Protein AF-D1BKM9-F1 (afdb_monomer_lite)

pLDDT: mean 72.38, std 13.04, range [44.44, 89.94]

Radius of gyration: 20.38 Å; chains: 1; bounding box: 59×22×78 Å

Foldseek 3Di:
DDDDPDDPDDPDPPPLVQLPPAPCVPDDAQFWKWWKFADPPPDPDRIDIDTFGFHDDDSQWTWGQDPVGIDIGGSSGTPHMDGDPDDPPPDPPPDD

Organism: Sanguibacter keddieii (strain ATCC 51767 / DSM 10542 / NCFB 3025 / ST-74) (NCBI:txid446469)

Sequence (96 aa):
MTFPTDHPSEPDDVTTAPPERGVWEGWEPGVRVMVRTRLPAGSTHLYTDVLGTVTARTADALTLETRSGTVEVPVGTIATGKVVPPAPARRRPRDG

Secondary structure (DSSP, 8-state):
----------S-----------GGGGPPTT-EEEEEEEPPTTSS-SEEEEEEEEEEE-SSEEEEEETTEEEEEEGGGEEEEEE-PPPPP-------

Structure (mmCIF, N/CA/C/O backbone):
data_AF-D1BKM9-F1
#
_entry.id   AF-D1BKM9-F1
#
loop_
_atom_site.group_PDB
_atom_site.id
_atom_site.type_symbol
_atom_site.label_atom_id
_atom_site.label_alt_id
_atom_site.label_comp_id
_atom_site.label_asym_id
_atom_site.label_entity_id
_atom_site.label_seq_id
_atom_site.pdbx_PDB_ins_code
_atom_site.Cartn_x
_atom_site.Cartn_y
_atom_site.Cartn_z
_atom_site.occupancy
_atom_site.B_iso_or_equiv
_atom_site.auth_seq_id
_atom_site.auth_comp_id
_atom_site.auth_asym_id
_atom_site.auth_atom_id
_atom_site.pdbx_PDB_model_num
ATOM 1 N N . MET A 1 1 ? 42.581 10.182 -38.322 1.00 44.44 1 MET A N 1
ATOM 2 C CA . MET A 1 1 ? 41.117 9.984 -38.301 1.00 44.44 1 MET A CA 1
ATOM 3 C C . MET A 1 1 ? 40.802 9.244 -37.013 1.00 44.44 1 MET A C 1
ATOM 5 O O . MET A 1 1 ? 41.015 8.043 -36.956 1.00 44.44 1 MET A O 1
ATOM 9 N N . THR A 1 2 ? 40.444 9.973 -35.955 1.00 56.78 2 THR A N 1
ATOM 10 C CA . THR A 1 2 ? 40.123 9.404 -34.637 1.00 56.78 2 THR A CA 1
ATOM 11 C C . THR A 1 2 ? 38.610 9.429 -34.508 1.00 56.78 2 THR A C 1
ATOM 13 O O . THR A 1 2 ? 38.018 10.504 -34.550 1.00 56.78 2 THR A O 1
ATOM 16 N N . PHE A 1 3 ? 37.990 8.255 -34.443 1.00 54.44 3 PHE A N 1
ATOM 17 C CA . PHE A 1 3 ? 36.559 8.136 -34.187 1.00 54.44 3 PHE A CA 1
ATOM 18 C C . PHE A 1 3 ? 36.278 8.581 -32.743 1.00 54.44 3 PHE A C 1
ATOM 20 O O . PHE A 1 3 ? 37.075 8.252 -31.860 1.00 54.44 3 PHE A O 1
ATOM 27 N N . PRO A 1 4 ? 35.202 9.341 -32.479 1.00 63.53 4 PRO A N 1
ATOM 28 C CA . PRO A 1 4 ? 34.786 9.609 -31.114 1.00 63.53 4 PRO A CA 1
ATOM 29 C C . PRO A 1 4 ? 34.398 8.278 -30.466 1.00 63.53 4 PRO A C 1
ATOM 31 O O . PRO A 1 4 ? 33.614 7.516 -31.032 1.00 63.53 4 PRO A O 1
ATOM 34 N N . THR A 1 5 ? 34.963 7.994 -29.294 1.00 64.06 5 THR A N 1
ATOM 35 C CA . THR A 1 5 ? 34.413 7.000 -28.374 1.00 64.06 5 THR A CA 1
ATOM 36 C C . THR A 1 5 ? 33.048 7.525 -27.944 1.00 64.06 5 THR A C 1
ATOM 38 O O . THR A 1 5 ? 32.936 8.294 -26.991 1.00 64.06 5 THR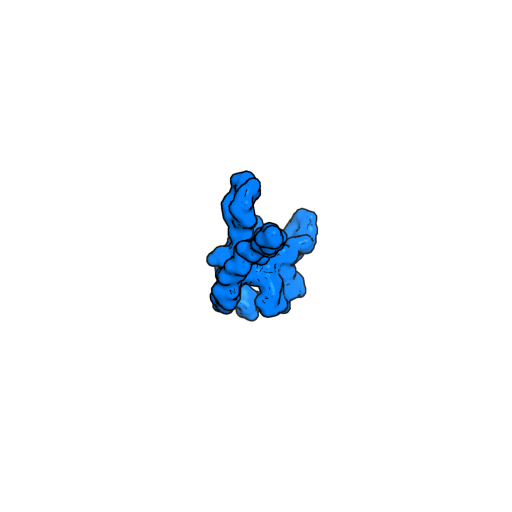 A O 1
ATOM 41 N N . ASP A 1 6 ? 32.028 7.176 -28.726 1.00 58.16 6 ASP A N 1
ATOM 42 C CA . ASP A 1 6 ? 30.650 7.100 -28.262 1.00 58.16 6 ASP A CA 1
ATOM 43 C C . ASP A 1 6 ? 30.667 6.345 -26.932 1.00 58.16 6 ASP A C 1
ATOM 45 O O . ASP A 1 6 ? 31.427 5.391 -26.788 1.00 58.16 6 ASP A O 1
ATOM 49 N N . HIS A 1 7 ? 29.953 6.856 -25.940 1.00 60.91 7 HIS A N 1
ATOM 50 C CA . HIS A 1 7 ? 29.933 6.364 -24.572 1.00 60.91 7 HIS A CA 1
ATOM 51 C C . HIS A 1 7 ? 28.723 5.424 -24.479 1.00 60.91 7 HIS A C 1
ATOM 53 O O . HIS A 1 7 ? 27.637 5.910 -24.163 1.00 60.91 7 HIS A O 1
ATOM 59 N N . PRO A 1 8 ? 28.822 4.110 -24.775 1.00 60.12 8 PRO A N 1
ATOM 60 C CA . PRO A 1 8 ? 27.660 3.255 -24.707 1.00 60.12 8 PRO A CA 1
ATOM 61 C C . PRO A 1 8 ? 27.647 2.672 -23.304 1.00 60.12 8 PRO A C 1
ATOM 63 O O . PRO A 1 8 ? 28.391 1.742 -23.004 1.00 60.12 8 PRO A O 1
ATOM 66 N N . SER A 1 9 ? 26.860 3.260 -22.419 1.00 47.50 9 SER A N 1
ATOM 67 C CA . SER A 1 9 ? 26.227 2.548 -21.309 1.00 47.50 9 SER A CA 1
ATOM 68 C C . SER A 1 9 ? 25.225 3.515 -20.718 1.00 47.50 9 SER A C 1
ATOM 70 O O . SER A 1 9 ? 25.524 4.284 -19.804 1.00 47.50 9 SER A O 1
ATOM 72 N N . GLU A 1 10 ? 24.049 3.511 -21.341 1.00 56.25 10 GLU A N 1
ATOM 73 C CA . GLU A 1 10 ? 22.800 3.834 -20.668 1.00 56.25 10 GLU A CA 1
ATOM 74 C C . GLU A 1 10 ? 22.860 3.306 -19.226 1.00 56.25 10 GLU A C 1
ATOM 76 O O . GLU A 1 10 ? 23.337 2.186 -19.009 1.00 56.25 10 GLU A O 1
ATOM 81 N N . PRO A 1 11 ? 22.472 4.132 -18.241 1.00 52.38 11 PRO A N 1
ATOM 82 C CA . PRO A 1 11 ? 22.480 3.728 -16.847 1.00 52.38 11 PRO A CA 1
ATOM 83 C C . PRO A 1 11 ? 21.682 2.442 -16.739 1.00 52.38 11 PRO A C 1
ATOM 85 O O . PRO A 1 11 ? 20.580 2.385 -17.279 1.00 52.38 11 PRO A O 1
ATOM 88 N N . ASP A 1 12 ? 22.291 1.456 -16.082 1.00 56.78 12 ASP A N 1
ATOM 89 C CA . ASP A 1 12 ? 21.708 0.215 -15.606 1.00 56.78 12 ASP A CA 1
ATOM 90 C C . ASP A 1 12 ? 20.215 0.136 -15.912 1.00 56.78 12 ASP A C 1
ATOM 92 O O . ASP A 1 12 ? 19.385 0.673 -15.169 1.00 56.78 12 ASP A O 1
ATOM 96 N N . ASP A 1 13 ? 19.896 -0.509 -17.038 1.00 49.66 13 ASP A N 1
ATOM 97 C CA . ASP A 1 13 ? 18.603 -1.130 -17.262 1.00 49.66 13 ASP A CA 1
ATOM 98 C C . ASP A 1 13 ? 18.421 -2.052 -16.058 1.00 49.66 13 ASP A C 1
ATOM 100 O O . ASP A 1 13 ? 18.891 -3.194 -16.014 1.00 49.66 13 ASP A O 1
ATOM 104 N N . VAL A 1 14 ? 17.869 -1.485 -14.981 1.00 55.84 14 VAL A N 1
ATOM 105 C CA . VAL A 1 14 ? 17.349 -2.239 -13.868 1.00 55.84 14 VAL A CA 1
ATOM 106 C C . VAL A 1 14 ? 16.330 -3.104 -14.556 1.00 55.84 14 VAL A C 1
ATOM 108 O O . VAL A 1 14 ? 15.250 -2.637 -14.911 1.00 55.84 14 VAL A O 1
ATOM 111 N N . THR A 1 15 ? 16.742 -4.342 -14.821 1.00 47.66 15 THR A N 1
ATOM 112 C CA . THR A 1 15 ? 15.889 -5.454 -15.184 1.00 47.66 15 THR A CA 1
ATOM 113 C C . THR A 1 15 ? 14.836 -5.481 -14.094 1.00 47.66 15 THR A C 1
ATOM 115 O O . THR A 1 15 ? 14.975 -6.107 -13.043 1.00 47.66 15 THR A O 1
ATOM 118 N N . THR A 1 16 ? 13.806 -4.673 -14.301 1.00 53.25 16 THR A N 1
ATOM 119 C CA . THR A 1 16 ? 12.626 -4.594 -13.479 1.00 53.25 16 THR A CA 1
ATOM 120 C C . THR A 1 16 ? 11.875 -5.789 -13.988 1.00 53.25 16 THR A C 1
ATOM 122 O O . THR A 1 16 ? 11.050 -5.697 -14.895 1.00 53.25 16 THR A O 1
ATOM 125 N N . ALA A 1 17 ? 12.277 -6.955 -13.473 1.00 47.09 17 ALA A N 1
ATOM 126 C CA . ALA A 1 17 ? 11.445 -8.132 -13.529 1.00 47.09 17 ALA A CA 1
ATOM 127 C C . ALA A 1 17 ? 10.027 -7.639 -13.203 1.00 47.09 17 ALA A C 1
ATOM 129 O O . ALA A 1 17 ? 9.883 -6.886 -12.228 1.00 47.09 17 ALA A O 1
ATOM 130 N N . PRO A 1 18 ? 9.031 -7.930 -14.063 1.00 52.00 18 PRO A N 1
ATOM 131 C CA . PRO A 1 18 ? 7.686 -7.400 -13.903 1.00 52.00 18 PRO A CA 1
ATOM 132 C C . PRO A 1 18 ? 7.295 -7.589 -12.440 1.00 52.00 18 PRO A C 1
ATOM 134 O O . PRO A 1 18 ? 7.492 -8.698 -11.935 1.00 52.00 18 PRO A O 1
ATOM 137 N N . PRO A 1 19 ? 6.868 -6.514 -11.747 1.00 54.84 19 PRO A N 1
ATOM 138 C CA . PRO A 1 19 ? 6.715 -6.514 -10.301 1.00 54.84 19 PRO A CA 1
ATOM 139 C C . PRO A 1 19 ? 5.866 -7.719 -9.953 1.00 54.84 19 PRO A C 1
ATOM 141 O O . PRO A 1 19 ? 4.716 -7.806 -10.391 1.00 54.84 19 PRO A O 1
ATOM 144 N N . GLU A 1 20 ? 6.476 -8.697 -9.282 1.00 58.19 20 GLU A N 1
ATOM 145 C CA . GLU A 1 20 ? 5.810 -9.955 -8.988 1.00 58.19 20 GLU A CA 1
ATOM 146 C C . GLU A 1 20 ? 4.526 -9.586 -8.266 1.00 58.19 20 GLU A C 1
ATOM 148 O O . GLU A 1 20 ? 4.571 -8.959 -7.206 1.00 58.19 20 GLU A O 1
ATOM 153 N N . ARG A 1 21 ? 3.399 -9.839 -8.939 1.00 58.66 21 ARG A N 1
ATOM 154 C CA . ARG A 1 21 ? 2.073 -9.346 -8.577 1.00 58.66 21 ARG A CA 1
ATOM 155 C C . ARG A 1 21 ? 1.787 -9.726 -7.137 1.00 58.66 21 ARG A C 1
ATOM 157 O O . ARG A 1 21 ? 1.469 -10.872 -6.824 1.00 58.66 21 ARG A O 1
ATOM 164 N N . GLY A 1 22 ? 2.037 -8.779 -6.246 1.00 64.31 22 GLY A N 1
ATOM 165 C CA . GLY A 1 22 ? 2.136 -9.087 -4.841 1.00 64.31 22 GLY A CA 1
ATOM 166 C C . GLY A 1 22 ? 0.795 -8.999 -4.152 1.00 64.31 22 GLY A C 1
ATOM 167 O O . GLY A 1 22 ? -0.183 -8.451 -4.658 1.00 64.31 22 GLY A O 1
ATOM 168 N N . VAL A 1 23 ? 0.781 -9.482 -2.915 1.00 68.88 23 VAL A N 1
ATOM 169 C CA . VAL A 1 23 ? -0.383 -9.492 -2.019 1.00 68.88 23 VAL A CA 1
ATOM 170 C C . VAL A 1 23 ? -1.077 -8.128 -1.853 1.00 68.88 23 VAL A C 1
ATOM 172 O O . VAL A 1 23 ? -2.197 -8.088 -1.352 1.00 68.88 23 VAL A O 1
ATOM 175 N N . TRP A 1 24 ? -0.439 -7.027 -2.268 1.00 73.75 24 TRP A N 1
ATOM 176 C CA . TRP A 1 24 ? -0.964 -5.662 -2.227 1.00 73.75 24 TRP A CA 1
ATOM 177 C C . TRP A 1 24 ? -2.013 -5.332 -3.294 1.00 73.75 24 TRP A C 1
ATOM 179 O O . TRP A 1 24 ? -2.814 -4.423 -3.081 1.00 73.75 24 TRP A O 1
ATOM 189 N N . GLU A 1 25 ? -2.094 -6.085 -4.395 1.00 75.00 25 GLU A N 1
ATOM 190 C CA . GLU A 1 25 ? -3.168 -5.913 -5.390 1.00 75.00 25 GLU A CA 1
ATOM 191 C C . GLU A 1 25 ? -4.559 -6.236 -4.824 1.00 75.00 25 GLU A C 1
ATOM 193 O O . GLU A 1 25 ? -5.571 -5.763 -5.335 1.00 75.00 25 GLU A O 1
ATOM 198 N N . GLY A 1 26 ? -4.626 -7.027 -3.751 1.00 77.69 26 GLY A N 1
ATOM 199 C CA . GLY A 1 26 ? -5.871 -7.361 -3.064 1.00 77.69 26 GLY A CA 1
ATOM 200 C C . GLY A 1 26 ? -6.320 -6.323 -2.034 1.00 77.69 26 GLY A C 1
ATOM 201 O O . GLY A 1 26 ? -7.385 -6.486 -1.450 1.00 77.69 26 GLY A O 1
ATOM 202 N N . TRP A 1 27 ? -5.533 -5.277 -1.765 1.00 84.56 27 TRP A N 1
ATOM 203 C CA . TRP A 1 27 ? -5.816 -4.358 -0.659 1.00 84.56 27 TRP A CA 1
ATOM 204 C C . TRP A 1 27 ? -6.780 -3.256 -1.060 1.00 84.56 27 TRP A C 1
ATOM 206 O O . TRP A 1 27 ? -6.547 -2.549 -2.039 1.00 84.56 27 TRP A O 1
ATOM 216 N N . GLU A 1 28 ? -7.849 -3.090 -0.292 1.00 80.56 28 GLU A N 1
ATOM 217 C CA . GLU A 1 28 ? -8.795 -1.999 -0.492 1.00 80.56 28 GLU A CA 1
ATOM 218 C C . GLU A 1 28 ? -8.248 -0.677 0.072 1.00 80.56 28 GLU A C 1
ATOM 220 O O . GLU A 1 28 ? -7.576 -0.674 1.109 1.00 80.56 28 GLU A O 1
ATOM 225 N N . PRO A 1 29 ? -8.534 0.467 -0.573 1.00 84.88 29 PRO A N 1
ATOM 226 C CA . PRO A 1 29 ? -8.258 1.760 0.034 1.00 84.88 29 PRO A CA 1
ATOM 227 C C . PRO A 1 29 ? -9.002 1.881 1.375 1.00 84.88 29 PRO A C 1
ATOM 229 O O . PRO A 1 29 ? -10.157 1.485 1.501 1.00 84.88 29 PRO A O 1
ATOM 232 N N . GLY A 1 30 ? -8.323 2.400 2.396 1.00 83.56 30 GLY A N 1
ATOM 233 C CA . GLY A 1 30 ? -8.808 2.474 3.775 1.00 83.56 30 GLY A CA 1
ATOM 234 C C . GLY A 1 30 ? -8.307 1.352 4.691 1.00 83.56 30 GLY A C 1
ATOM 235 O O . GLY A 1 30 ? -8.490 1.442 5.906 1.00 83.56 30 GLY A O 1
ATOM 236 N N . VAL A 1 31 ? -7.631 0.322 4.165 1.00 84.75 31 VAL A N 1
ATOM 237 C CA . VAL A 1 31 ? -7.030 -0.729 5.003 1.00 84.75 31 VAL A CA 1
ATOM 238 C C . VAL A 1 31 ? -5.639 -0.338 5.490 1.00 84.75 31 VAL A C 1
ATOM 240 O O . VAL A 1 31 ? -4.843 0.263 4.765 1.00 84.75 31 VAL A O 1
ATOM 243 N N . ARG A 1 32 ? -5.325 -0.702 6.738 1.00 86.00 32 ARG A N 1
ATOM 244 C CA . ARG A 1 32 ? -3.997 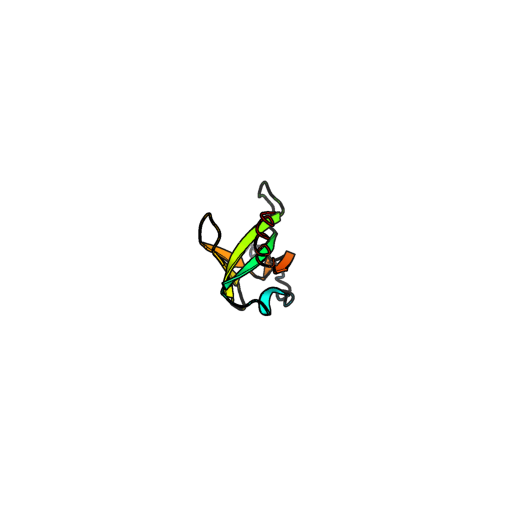-0.488 7.315 1.00 86.00 32 ARG A CA 1
ATOM 245 C C . 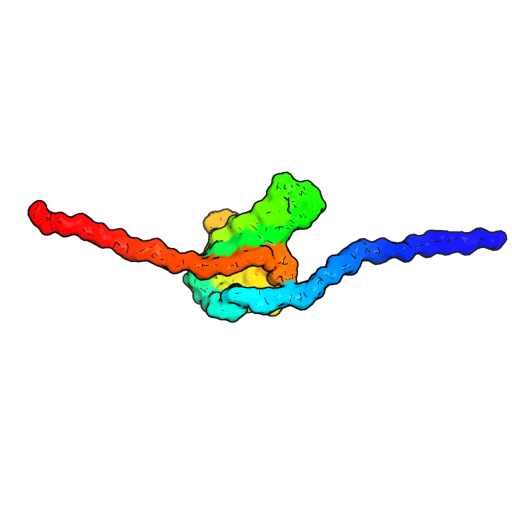ARG A 1 32 ? -3.067 -1.615 6.893 1.00 86.00 32 ARG A C 1
ATOM 247 O O . ARG A 1 32 ? -3.338 -2.790 7.132 1.00 86.00 32 ARG A O 1
ATOM 254 N N . VAL A 1 33 ? -1.951 -1.257 6.283 1.00 87.06 33 VAL A N 1
ATOM 255 C CA . VAL A 1 33 ? -1.009 -2.213 5.707 1.00 87.06 33 VAL A CA 1
ATOM 256 C C . VAL A 1 33 ? 0.412 -1.843 6.086 1.00 87.06 33 VAL A C 1
ATOM 258 O O . VAL A 1 33 ? 0.729 -0.696 6.404 1.00 87.06 33 VAL A O 1
ATOM 261 N N . MET A 1 34 ? 1.273 -2.849 6.076 1.00 86.44 34 MET A N 1
ATOM 262 C CA . MET A 1 34 ? 2.710 -2.680 6.174 1.00 86.44 34 MET A CA 1
ATOM 263 C C . MET A 1 34 ? 3.313 -3.212 4.882 1.00 86.44 34 MET A C 1
ATOM 265 O O . MET A 1 34 ? 3.131 -4.385 4.552 1.00 86.44 34 MET A O 1
ATOM 269 N N . VAL A 1 35 ? 4.067 -2.374 4.187 1.00 86.88 35 VAL A N 1
ATOM 270 C CA . VAL A 1 35 ? 4.949 -2.802 3.100 1.00 86.88 35 VAL A CA 1
ATOM 271 C C . VAL A 1 35 ? 6.381 -2.552 3.496 1.00 86.88 35 VAL A C 1
ATOM 273 O O . VAL A 1 35 ? 6.739 -1.504 4.021 1.00 86.88 35 VAL A O 1
ATOM 276 N N . ARG A 1 36 ? 7.210 -3.544 3.224 1.00 85.00 36 ARG A N 1
ATOM 277 C CA . ARG A 1 36 ? 8.651 -3.419 3.255 1.00 85.00 36 ARG A CA 1
ATOM 278 C C . ARG A 1 36 ? 9.130 -3.160 1.840 1.00 85.00 36 ARG A C 1
ATOM 280 O O . ARG A 1 36 ? 8.864 -3.969 0.950 1.00 85.00 36 ARG A O 1
ATOM 287 N N . THR A 1 37 ? 9.863 -2.076 1.655 1.00 83.00 37 THR A N 1
ATOM 288 C CA . THR A 1 37 ? 10.420 -1.673 0.365 1.00 83.00 37 THR A CA 1
ATOM 289 C C . THR A 1 37 ? 11.939 -1.687 0.450 1.00 83.00 37 THR A C 1
ATOM 291 O O . THR A 1 37 ? 12.527 -1.512 1.524 1.00 83.00 37 THR A O 1
ATOM 294 N N . ARG A 1 38 ? 12.584 -1.991 -0.672 1.00 78.56 38 ARG A N 1
ATOM 295 C CA . ARG A 1 38 ? 14.038 -1.933 -0.810 1.00 78.56 38 ARG A CA 1
ATOM 296 C C . ARG A 1 38 ? 14.422 -0.507 -1.169 1.00 78.56 38 ARG A C 1
ATOM 298 O O . ARG A 1 38 ? 13.816 0.076 -2.065 1.00 78.56 38 ARG A O 1
ATOM 305 N N . LEU A 1 39 ? 15.410 0.043 -0.473 1.00 73.62 39 LEU A N 1
ATOM 306 C CA . LEU A 1 39 ? 15.988 1.330 -0.852 1.00 73.62 39 LEU A CA 1
ATOM 307 C C . LEU A 1 39 ? 17.126 1.117 -1.859 1.00 73.62 39 LEU A C 1
ATOM 309 O O . LEU A 1 39 ? 17.748 0.050 -1.859 1.00 73.62 39 LEU A O 1
ATOM 313 N N . PRO A 1 40 ? 17.414 2.119 -2.709 1.00 69.38 40 PRO A N 1
ATOM 314 C CA . PRO A 1 40 ? 18.534 2.047 -3.636 1.00 69.38 40 PRO A CA 1
ATOM 315 C C . PRO A 1 40 ? 19.859 1.874 -2.883 1.00 69.38 40 PRO A C 1
ATOM 317 O O . PRO A 1 40 ? 20.053 2.413 -1.782 1.00 69.38 40 PRO A O 1
ATOM 320 N N . ALA A 1 41 ? 20.772 1.118 -3.497 1.00 53.84 41 ALA A N 1
ATOM 321 C CA . ALA A 1 41 ? 22.106 0.867 -2.967 1.00 53.84 41 ALA A CA 1
ATOM 322 C C . ALA A 1 41 ? 22.842 2.202 -2.758 1.00 53.84 41 ALA A C 1
ATOM 324 O O . ALA A 1 41 ? 23.033 2.965 -3.700 1.00 53.84 41 ALA A O 1
ATOM 325 N N . GLY A 1 42 ? 23.204 2.504 -1.507 1.00 57.97 42 GLY A N 1
ATOM 326 C CA . GLY A 1 42 ? 23.801 3.788 -1.107 1.00 57.97 42 GLY A CA 1
ATOM 327 C C . GLY A 1 42 ? 23.035 4.521 -0.002 1.00 57.97 4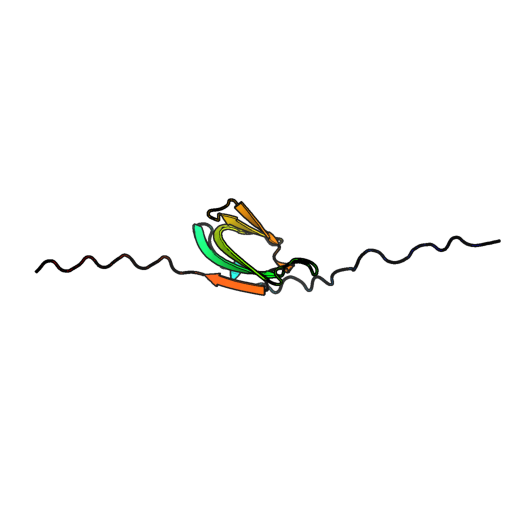2 GLY A C 1
ATOM 328 O O . GLY A 1 42 ? 23.574 5.434 0.617 1.00 57.97 42 GLY A O 1
ATOM 329 N N . SER A 1 43 ? 21.811 4.092 0.309 1.00 63.28 43 SER A N 1
ATOM 330 C CA . SER A 1 43 ? 21.082 4.573 1.488 1.00 63.28 43 SER A CA 1
ATOM 331 C C . SER A 1 43 ? 21.599 3.896 2.764 1.00 63.28 43 SER A C 1
ATOM 333 O O . SER A 1 43 ? 21.886 2.701 2.756 1.00 63.28 43 SER A O 1
ATOM 335 N N . THR A 1 44 ? 21.660 4.620 3.891 1.00 62.59 44 THR A N 1
ATOM 336 C CA . THR A 1 44 ? 22.040 4.057 5.210 1.00 62.59 44 THR A CA 1
ATOM 337 C C . THR A 1 44 ? 21.179 2.847 5.603 1.00 62.59 44 THR A C 1
ATOM 339 O O . THR A 1 44 ? 21.619 1.983 6.356 1.00 62.59 44 THR A O 1
ATOM 342 N N . HIS A 1 45 ? 19.950 2.777 5.089 1.00 59.81 45 HIS A N 1
ATOM 343 C CA . HIS A 1 45 ? 19.007 1.694 5.326 1.00 59.81 45 HIS A CA 1
ATOM 344 C C . HIS A 1 45 ? 18.808 0.908 4.026 1.00 59.81 45 HIS A C 1
ATOM 346 O O . HIS A 1 45 ? 18.394 1.475 3.020 1.00 59.81 45 HIS A O 1
ATOM 352 N N . LEU A 1 46 ? 19.066 -0.402 4.058 1.00 68.25 46 LEU A N 1
ATOM 353 C CA . LEU A 1 46 ? 18.852 -1.309 2.918 1.00 68.25 46 LEU A CA 1
ATOM 354 C C . LEU A 1 46 ? 17.359 -1.584 2.657 1.00 68.25 46 LEU A C 1
ATOM 356 O O . LEU A 1 46 ? 16.948 -1.872 1.534 1.00 68.25 46 LEU A O 1
ATOM 360 N N . TYR A 1 47 ? 16.545 -1.490 3.707 1.00 75.75 47 TYR A N 1
ATOM 361 C CA . TYR A 1 47 ? 15.106 -1.717 3.670 1.00 75.75 47 TYR A CA 1
ATOM 362 C C . TYR A 1 47 ? 14.411 -0.664 4.520 1.00 75.75 47 TYR A C 1
ATOM 364 O O . TYR A 1 47 ? 14.909 -0.301 5.587 1.00 75.75 47 TYR A O 1
ATOM 372 N N . THR A 1 48 ? 13.237 -0.231 4.077 1.00 80.19 48 THR A N 1
ATOM 373 C CA . THR A 1 48 ? 12.334 0.578 4.894 1.00 80.19 48 THR A CA 1
ATOM 374 C C . THR A 1 48 ? 11.004 -0.140 5.045 1.00 80.19 48 THR A C 1
ATOM 376 O O . THR A 1 48 ? 10.525 -0.802 4.121 1.00 80.19 48 THR A O 1
ATOM 379 N N . ASP A 1 49 ? 10.418 -0.048 6.231 1.00 84.56 49 ASP A N 1
ATOM 380 C CA . ASP A 1 49 ? 9.049 -0.470 6.473 1.00 84.56 49 ASP A CA 1
ATOM 381 C C . ASP A 1 49 ? 8.133 0.748 6.506 1.00 84.56 49 ASP A C 1
ATOM 383 O O . ASP A 1 49 ? 8.231 1.629 7.355 1.00 84.56 49 ASP A O 1
ATOM 387 N N . VAL A 1 50 ? 7.217 0.782 5.544 1.00 83.06 50 VAL A N 1
ATOM 388 C CA . VAL A 1 50 ? 6.187 1.804 5.437 1.00 83.06 50 VAL A CA 1
ATOM 389 C C . VAL A 1 50 ? 4.898 1.204 5.970 1.00 83.06 50 VAL A C 1
ATOM 391 O O . VAL A 1 50 ? 4.319 0.279 5.395 1.00 83.06 50 VAL A O 1
ATOM 394 N N . LEU A 1 51 ? 4.462 1.725 7.112 1.00 85.44 51 LEU A N 1
ATOM 395 C CA . LEU A 1 51 ? 3.191 1.381 7.725 1.00 85.44 51 LEU A CA 1
ATOM 396 C C . LEU A 1 51 ? 2.233 2.555 7.562 1.00 85.44 51 LEU A C 1
ATOM 398 O O . LEU A 1 51 ? 2.471 3.647 8.080 1.00 85.44 51 LEU A O 1
ATOM 402 N N . GLY A 1 52 ? 1.130 2.307 6.869 1.00 87.62 52 GLY A N 1
ATOM 403 C CA . GLY A 1 52 ? 0.161 3.337 6.528 1.00 87.62 52 GLY A CA 1
ATOM 404 C C . GLY A 1 52 ? -1.189 2.757 6.146 1.00 87.62 52 GLY A C 1
ATOM 405 O O . GLY A 1 52 ? -1.409 1.545 6.199 1.00 87.62 52 GLY A O 1
ATOM 406 N N . THR A 1 53 ? -2.099 3.645 5.789 1.00 89.00 53 THR A N 1
ATOM 407 C CA . THR A 1 53 ? -3.399 3.296 5.225 1.00 89.00 53 THR A CA 1
ATOM 408 C C . THR A 1 53 ? -3.301 3.367 3.709 1.00 89.00 53 THR A C 1
ATOM 410 O O . THR A 1 53 ? -2.772 4.342 3.183 1.00 89.00 53 THR A O 1
ATOM 413 N N . VAL A 1 54 ? -3.800 2.360 2.993 1.00 89.50 54 VAL A N 1
ATOM 414 C CA . VAL A 1 54 ? -3.862 2.418 1.524 1.00 89.50 54 VAL A CA 1
ATOM 415 C C . VAL A 1 54 ? -4.805 3.539 1.116 1.00 89.50 54 VAL A C 1
ATOM 417 O O . VAL A 1 54 ? -5.967 3.525 1.504 1.00 89.50 54 VAL A O 1
ATOM 420 N N . THR A 1 55 ? -4.326 4.502 0.338 1.00 89.62 55 THR A N 1
ATOM 421 C CA . THR A 1 55 ? -5.175 5.563 -0.227 1.00 89.62 55 THR A CA 1
ATOM 422 C C . THR A 1 55 ? -5.405 5.356 -1.711 1.00 89.62 55 THR A C 1
ATOM 424 O O . THR A 1 55 ? -6.524 5.529 -2.186 1.00 89.62 55 THR A O 1
ATOM 427 N N . ALA A 1 56 ? -4.376 4.912 -2.428 1.00 85.19 56 ALA A N 1
ATOM 428 C CA . ALA A 1 56 ? -4.470 4.533 -3.826 1.00 85.19 56 ALA A CA 1
ATOM 429 C C . ALA A 1 56 ? -3.551 3.347 -4.125 1.00 85.19 56 ALA A C 1
ATOM 431 O O . ALA A 1 56 ? -2.508 3.158 -3.500 1.00 85.19 56 ALA A O 1
ATOM 432 N N . ARG A 1 57 ? -3.957 2.540 -5.100 1.00 84.69 57 ARG A N 1
ATOM 433 C CA . ARG A 1 57 ? -3.163 1.445 -5.655 1.00 84.69 57 ARG A CA 1
ATOM 434 C C . ARG A 1 57 ? -3.196 1.564 -7.170 1.00 84.69 57 ARG A C 1
ATOM 436 O O . ARG A 1 57 ? -4.274 1.713 -7.745 1.00 84.69 57 ARG A O 1
ATOM 443 N N . THR A 1 58 ? -2.039 1.500 -7.803 1.00 82.06 58 THR A N 1
ATOM 444 C CA . THR A 1 58 ? -1.901 1.458 -9.258 1.00 82.06 58 THR A CA 1
ATOM 445 C C . THR A 1 58 ? -1.031 0.268 -9.650 1.00 82.06 58 THR A C 1
ATOM 447 O O . THR A 1 58 ? -0.499 -0.439 -8.791 1.00 82.06 58 THR A O 1
ATOM 450 N N . ALA A 1 59 ? -0.925 0.009 -10.953 1.00 76.06 59 ALA A N 1
ATOM 451 C CA . ALA A 1 59 ? -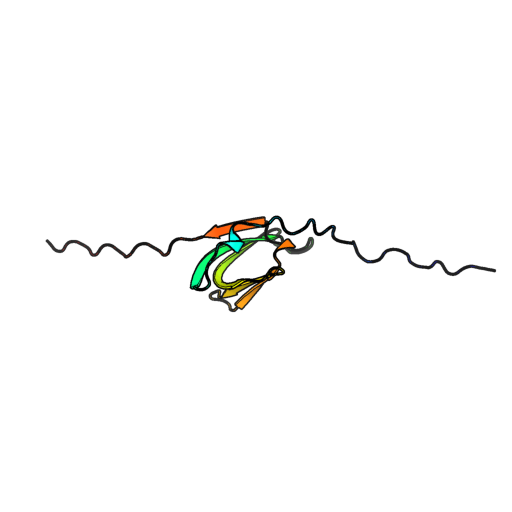0.040 -1.034 -11.461 1.00 76.06 59 ALA A CA 1
ATOM 452 C C . ALA A 1 59 ? 1.446 -0.690 -11.243 1.00 76.06 59 ALA A C 1
ATOM 454 O O . ALA A 1 59 ? 2.263 -1.598 -11.151 1.00 76.06 59 ALA A O 1
ATOM 455 N N . ASP A 1 60 ? 1.774 0.599 -11.119 1.00 79.25 60 ASP A N 1
ATOM 456 C CA . ASP A 1 60 ? 3.145 1.110 -11.030 1.00 79.25 60 ASP A CA 1
ATOM 457 C C . ASP A 1 60 ? 3.569 1.449 -9.590 1.00 79.25 60 ASP A C 1
ATOM 459 O O . ASP A 1 60 ? 4.747 1.332 -9.232 1.00 79.25 60 ASP A O 1
ATOM 463 N N . ALA A 1 61 ? 2.623 1.838 -8.728 1.00 83.38 61 ALA A N 1
ATOM 464 C CA . ALA A 1 61 ? 2.909 2.252 -7.360 1.00 83.38 61 ALA A CA 1
ATOM 465 C C . ALA A 1 61 ? 1.744 2.016 -6.381 1.00 83.38 61 ALA A C 1
ATOM 467 O O . ALA A 1 61 ? 0.568 1.939 -6.735 1.00 83.38 61 ALA A O 1
ATOM 468 N N . LEU A 1 62 ? 2.086 1.934 -5.099 1.00 86.06 62 LEU A N 1
ATOM 469 C CA . LEU A 1 62 ? 1.161 1.881 -3.978 1.00 86.06 62 LEU A CA 1
ATOM 470 C C . LEU A 1 62 ? 1.282 3.170 -3.164 1.00 86.06 62 LEU A C 1
ATOM 472 O O . LEU A 1 62 ? 2.342 3.472 -2.618 1.00 86.06 62 LEU A O 1
ATOM 476 N N . THR A 1 63 ? 0.187 3.911 -3.043 1.00 89.69 63 THR A N 1
ATOM 477 C CA . THR A 1 63 ? 0.127 5.143 -2.259 1.00 89.69 63 THR A CA 1
ATOM 478 C C . THR A 1 63 ? -0.408 4.842 -0.864 1.00 89.69 63 THR A C 1
ATOM 480 O O . THR A 1 63 ? -1.501 4.292 -0.687 1.00 89.69 63 THR A O 1
ATOM 483 N N . LEU A 1 64 ? 0.378 5.213 0.143 1.00 89.12 64 LEU A N 1
ATOM 484 C CA . LEU A 1 64 ? 0.088 4.979 1.550 1.00 89.12 64 LEU A CA 1
ATOM 485 C C . LEU A 1 64 ? 0.050 6.297 2.304 1.00 89.12 64 LEU A C 1
ATOM 487 O O . LEU A 1 64 ? 1.008 7.064 2.290 1.00 89.12 64 LEU A O 1
ATOM 491 N N . GLU A 1 65 ? -1.025 6.534 3.038 1.00 89.94 65 GLU A N 1
ATOM 492 C CA . GLU A 1 65 ? -1.084 7.615 4.009 1.00 89.94 65 GLU A CA 1
ATOM 493 C C . GLU A 1 65 ? -0.460 7.146 5.322 1.00 89.94 65 GLU A C 1
ATOM 495 O O . GLU A 1 65 ? -0.973 6.261 6.015 1.00 89.94 65 GLU A O 1
ATOM 500 N N . THR A 1 66 ? 0.694 7.718 5.649 1.00 86.56 66 THR A N 1
ATOM 501 C CA . THR A 1 66 ? 1.396 7.475 6.908 1.00 86.56 66 THR A CA 1
ATOM 502 C C . THR A 1 66 ? 1.225 8.673 7.838 1.00 86.56 66 THR A C 1
ATOM 504 O O . THR A 1 66 ? 0.810 9.754 7.427 1.00 86.56 66 THR A O 1
ATOM 507 N N . ARG A 1 67 ? 1.620 8.527 9.108 1.00 79.44 67 ARG A N 1
ATOM 508 C CA . ARG A 1 67 ? 1.600 9.645 10.066 1.00 79.44 67 ARG A CA 1
ATOM 509 C C . ARG A 1 67 ? 2.530 10.803 9.666 1.00 79.44 67 ARG A C 1
ATOM 511 O O . ARG A 1 67 ? 2.289 11.930 10.086 1.00 79.44 67 ARG A O 1
ATOM 518 N N . SER A 1 68 ? 3.577 10.527 8.890 1.00 76.56 68 SER A N 1
ATOM 519 C CA . SER A 1 68 ? 4.541 11.531 8.421 1.00 76.56 68 SER A CA 1
ATOM 520 C C . SER A 1 68 ? 4.133 12.180 7.094 1.00 76.56 68 SER A C 1
ATOM 522 O O . SER A 1 68 ? 4.810 13.097 6.642 1.00 76.56 68 SER A O 1
ATOM 524 N N . GLY A 1 69 ? 3.049 11.709 6.472 1.00 85.38 69 GLY A N 1
ATOM 525 C CA . GLY A 1 69 ? 2.570 12.163 5.171 1.00 85.38 69 GLY A CA 1
ATOM 526 C C . GLY A 1 69 ? 2.280 11.011 4.211 1.00 85.38 69 GLY A C 1
ATOM 527 O O . GLY A 1 69 ? 2.442 9.830 4.541 1.00 85.38 69 GLY A O 1
ATOM 528 N N . THR A 1 70 ? 1.841 11.372 3.011 1.00 87.75 70 THR A N 1
ATOM 529 C CA . THR A 1 70 ? 1.583 10.433 1.919 1.00 87.75 70 THR A CA 1
ATOM 530 C C . THR A 1 70 ? 2.899 9.946 1.325 1.00 87.75 70 THR A C 1
ATOM 532 O O . THR A 1 70 ? 3.731 10.747 0.907 1.00 87.75 70 THR A O 1
ATOM 535 N N . VAL A 1 71 ? 3.083 8.630 1.293 1.00 86.56 71 VAL A N 1
ATOM 536 C CA . VAL A 1 71 ? 4.261 7.958 0.747 1.00 86.56 71 VAL A CA 1
ATOM 537 C C . VAL A 1 71 ? 3.827 7.138 -0.455 1.00 86.56 71 VAL A C 1
ATOM 539 O O . VAL A 1 71 ? 2.969 6.263 -0.342 1.00 86.56 71 VAL A O 1
ATOM 542 N N . GLU A 1 72 ? 4.433 7.412 -1.601 1.00 87.44 72 GLU A N 1
ATOM 543 C CA . GLU A 1 72 ? 4.269 6.607 -2.803 1.00 87.44 72 GLU A CA 1
ATOM 544 C C . GLU A 1 72 ? 5.391 5.571 -2.882 1.00 87.44 72 GLU A C 1
ATOM 546 O O . GLU A 1 72 ? 6.575 5.897 -2.788 1.00 87.44 72 GLU A O 1
ATOM 551 N N . VAL A 1 73 ? 5.005 4.306 -3.002 1.00 84.00 73 VAL A N 1
ATOM 552 C CA . VAL A 1 73 ? 5.908 3.161 -3.023 1.00 84.00 73 VAL A CA 1
ATOM 553 C C . VAL A 1 73 ? 5.840 2.498 -4.399 1.00 84.00 73 VAL A C 1
ATOM 555 O O . VAL A 1 73 ? 4.819 1.885 -4.708 1.00 84.00 73 VAL A O 1
ATOM 558 N N . PRO A 1 74 ? 6.905 2.539 -5.215 1.00 83.88 74 PRO A N 1
ATOM 559 C CA . PRO A 1 74 ? 6.925 1.860 -6.508 1.00 83.88 74 PRO A CA 1
ATOM 560 C C . PRO A 1 74 ? 6.834 0.344 -6.328 1.00 83.88 74 PRO A C 1
ATOM 562 O O . PRO A 1 74 ? 7.591 -0.221 -5.529 1.00 83.88 74 PRO A O 1
ATOM 565 N N . VAL A 1 75 ? 5.969 -0.338 -7.086 1.00 78.81 75 VAL A N 1
ATOM 566 C CA . VAL A 1 75 ? 5.746 -1.785 -6.895 1.00 78.81 75 VAL A CA 1
ATOM 567 C C . VAL A 1 75 ? 7.001 -2.622 -7.148 1.00 78.81 75 VAL A C 1
ATOM 569 O O . VAL A 1 75 ? 7.218 -3.608 -6.450 1.00 78.81 75 VAL A O 1
ATOM 572 N N . GLY A 1 76 ? 7.887 -2.181 -8.048 1.00 75.12 76 GLY A N 1
ATOM 573 C CA . GLY A 1 76 ? 9.175 -2.836 -8.313 1.00 75.12 76 GLY A CA 1
ATOM 574 C C . GLY A 1 76 ? 10.148 -2.815 -7.126 1.00 75.12 76 GLY A C 1
ATOM 575 O O . GLY A 1 76 ? 11.096 -3.592 -7.085 1.00 75.12 76 GLY A O 1
ATOM 576 N N . THR A 1 77 ? 9.906 -1.962 -6.126 1.00 77.75 77 THR A N 1
ATOM 577 C CA . THR A 1 77 ? 10.733 -1.886 -4.910 1.00 77.75 77 THR A CA 1
ATOM 578 C C . THR A 1 77 ? 10.145 -2.670 -3.738 1.00 77.75 77 THR A C 1
ATOM 580 O O . THR A 1 77 ? 10.809 -2.820 -2.708 1.00 77.75 77 THR A O 1
ATOM 583 N N . ILE A 1 78 ? 8.909 -3.170 -3.849 1.00 80.62 78 ILE A N 1
ATOM 584 C CA . ILE A 1 78 ? 8.227 -3.836 -2.738 1.00 80.62 78 ILE A CA 1
ATOM 585 C C . ILE A 1 78 ? 8.840 -5.221 -2.533 1.00 80.62 78 ILE A C 1
ATOM 587 O O . ILE A 1 78 ? 8.699 -6.119 -3.354 1.00 80.62 78 ILE A O 1
ATOM 591 N N . ALA A 1 79 ? 9.500 -5.412 -1.392 1.00 80.06 79 ALA A N 1
ATOM 592 C CA . ALA A 1 79 ? 10.044 -6.708 -1.010 1.00 80.06 79 ALA A CA 1
ATOM 593 C C . ALA A 1 79 ? 8.959 -7.631 -0.443 1.00 80.06 79 ALA A C 1
ATOM 595 O O . ALA A 1 79 ? 8.963 -8.832 -0.689 1.00 80.06 79 ALA A O 1
ATOM 596 N N . THR A 1 80 ? 8.070 -7.102 0.401 1.00 78.62 80 THR A N 1
ATOM 597 C CA . THR A 1 80 ? 7.004 -7.875 1.057 1.00 78.62 80 THR A CA 1
ATOM 598 C C . THR A 1 80 ? 5.912 -6.936 1.547 1.00 78.62 80 THR A C 1
ATOM 600 O O . THR A 1 80 ? 6.206 -5.850 2.038 1.00 78.62 80 THR A O 1
ATOM 603 N N . GLY A 1 81 ? 4.658 -7.376 1.487 1.00 82.12 81 GLY A N 1
ATOM 604 C CA . GLY A 1 81 ? 3.521 -6.681 2.080 1.00 82.12 81 GLY A CA 1
ATOM 605 C C . GLY A 1 81 ? 2.743 -7.574 3.041 1.00 82.12 81 GLY A C 1
ATOM 606 O O . GLY A 1 81 ? 2.689 -8.787 2.855 1.00 82.12 81 GLY A O 1
ATOM 607 N N . LYS A 1 82 ? 2.110 -6.989 4.059 1.00 82.06 82 LYS A N 1
ATOM 608 C CA . LYS A 1 82 ? 1.050 -7.652 4.828 1.00 82.06 82 LYS A CA 1
ATOM 609 C C . LYS A 1 82 ? -0.041 -6.669 5.240 1.00 82.06 82 LYS A C 1
ATOM 611 O O . LYS A 1 82 ? 0.248 -5.530 5.614 1.00 82.06 82 LYS A O 1
ATOM 616 N N . VAL A 1 83 ? -1.287 -7.141 5.242 1.00 82.81 83 VAL A N 1
ATOM 617 C CA . VAL A 1 83 ? -2.395 -6.416 5.874 1.00 82.81 83 VAL A CA 1
ATOM 618 C C . VAL A 1 83 ? -2.190 -6.463 7.380 1.00 82.81 83 VAL A C 1
ATOM 620 O O . VAL A 1 83 ? -1.981 -7.532 7.958 1.00 82.81 83 VAL A O 1
ATOM 623 N N . VAL A 1 84 ? -2.225 -5.299 8.019 1.00 76.31 84 VAL A N 1
ATOM 624 C CA . VAL A 1 84 ? -2.180 -5.192 9.473 1.00 76.31 84 VAL A CA 1
ATOM 625 C C . VAL A 1 84 ? -3.627 -5.073 9.939 1.00 76.31 84 VAL A C 1
ATOM 627 O O . VAL A 1 84 ? -4.232 -4.019 9.731 1.00 76.31 84 VAL A O 1
ATOM 630 N N . PRO A 1 85 ? -4.212 -6.119 10.553 1.00 66.44 85 PRO A N 1
ATOM 631 C CA . PRO A 1 85 ? -5.563 -6.004 11.074 1.00 66.44 85 PRO A CA 1
ATOM 632 C C . PRO A 1 85 ? -5.622 -4.834 12.068 1.00 66.44 85 PRO A C 1
ATOM 634 O O . PRO A 1 85 ? -4.685 -4.652 12.859 1.00 66.44 85 PRO A O 1
ATOM 637 N N . PRO A 1 86 ? -6.683 -4.006 12.019 1.00 62.22 86 PRO A N 1
ATOM 638 C CA . PRO A 1 86 ? -6.853 -2.925 12.976 1.00 62.22 86 PRO A CA 1
ATOM 639 C C . PRO A 1 86 ? -6.808 -3.508 14.387 1.00 62.22 86 PRO A C 1
ATOM 641 O O . PRO A 1 86 ? -7.313 -4.607 14.630 1.00 62.22 86 PRO A O 1
ATOM 644 N N . ALA A 1 87 ? -6.159 -2.788 15.307 1.00 55.53 87 ALA A N 1
ATOM 645 C CA . ALA A 1 87 ? -6.012 -3.249 16.679 1.00 55.53 87 ALA A CA 1
ATOM 646 C C . ALA A 1 87 ? -7.400 -3.633 17.228 1.00 55.53 87 ALA A C 1
ATOM 648 O O . ALA A 1 87 ? -8.308 -2.796 17.183 1.00 55.53 87 ALA A O 1
ATOM 649 N N . PRO A 1 88 ? -7.592 -4.876 17.701 1.00 57.59 88 PRO A N 1
ATOM 650 C CA . PRO A 1 88 ? -8.887 -5.322 18.187 1.00 57.59 88 PRO A CA 1
ATOM 651 C C . PRO A 1 88 ? -9.368 -4.387 19.300 1.00 57.59 88 PRO A C 1
ATOM 653 O O . PRO A 1 88 ? -8.579 -3.957 20.147 1.00 57.59 88 PRO A O 1
ATOM 656 N N . ALA A 1 89 ? -10.660 -4.045 19.269 1.00 61.72 89 ALA A N 1
ATOM 657 C CA . ALA A 1 89 ? -11.271 -3.124 20.220 1.00 61.72 89 ALA A CA 1
ATOM 658 C C . ALA A 1 89 ? -10.886 -3.506 21.658 1.00 61.72 89 ALA A C 1
ATOM 660 O O . ALA A 1 89 ? -11.045 -4.661 22.066 1.00 61.72 89 ALA A O 1
ATOM 661 N N . ARG A 1 90 ? -10.356 -2.542 22.429 1.00 58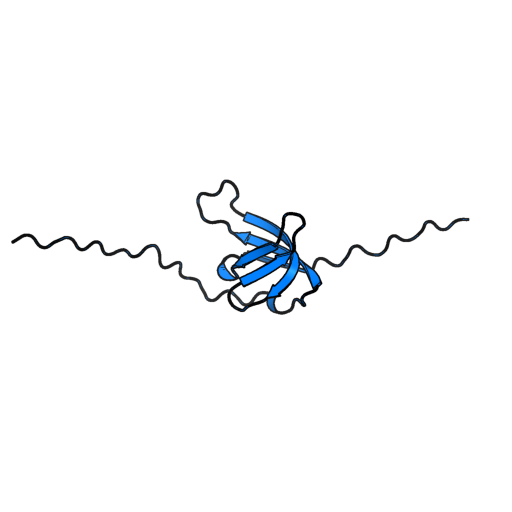.59 90 ARG A N 1
ATOM 662 C CA . ARG A 1 90 ? -9.982 -2.767 23.831 1.00 58.59 90 ARG A CA 1
ATOM 663 C C . ARG A 1 90 ? -11.204 -3.280 24.583 1.00 58.59 90 ARG A C 1
ATOM 665 O O . ARG A 1 90 ? -12.187 -2.564 24.758 1.00 58.59 90 ARG A O 1
ATOM 672 N N . ARG A 1 91 ? -11.123 -4.528 25.040 1.00 61.94 91 ARG A N 1
ATOM 673 C CA . ARG A 1 91 ? -12.112 -5.139 25.923 1.00 61.94 91 ARG A CA 1
ATOM 674 C C . ARG A 1 91 ? -12.174 -4.280 27.191 1.00 61.94 91 ARG A C 1
ATOM 676 O O . ARG A 1 91 ? -11.176 -4.182 27.904 1.00 61.94 91 ARG A O 1
ATOM 683 N N . ARG A 1 92 ? -13.304 -3.601 27.425 1.00 70.31 92 ARG A N 1
ATOM 684 C CA . ARG A 1 92 ? -13.550 -2.854 28.671 1.00 70.31 92 ARG A CA 1
ATOM 685 C C . ARG A 1 92 ? -13.288 -3.785 29.868 1.00 70.31 92 ARG A C 1
ATOM 687 O O . ARG A 1 92 ? -13.677 -4.956 29.787 1.00 70.31 92 ARG A O 1
ATOM 694 N N . PRO A 1 93 ? -12.657 -3.302 30.954 1.00 65.75 93 PRO A N 1
ATOM 695 C CA . PRO A 1 93 ? -12.635 -4.033 32.214 1.00 65.75 93 PRO A CA 1
ATOM 696 C C . PRO A 1 93 ? -14.077 -4.371 32.599 1.00 65.75 93 PRO A C 1
ATOM 698 O O . PRO A 1 93 ? -14.964 -3.526 32.468 1.00 65.75 93 PRO A O 1
ATOM 701 N N . ARG A 1 94 ? -14.323 -5.620 32.999 1.00 66.50 94 ARG A N 1
ATOM 702 C CA . ARG A 1 94 ? -15.584 -5.965 33.654 1.00 66.50 94 ARG A CA 1
ATOM 703 C C . ARG A 1 94 ? -15.541 -5.296 35.017 1.00 66.50 94 ARG A C 1
ATOM 705 O O . ARG A 1 94 ? -14.734 -5.693 35.848 1.00 66.50 94 ARG A O 1
ATOM 712 N N . ASP A 1 95 ? -16.342 -4.254 35.167 1.00 66.00 95 ASP A N 1
ATOM 713 C CA . ASP A 1 95 ? -16.681 -3.692 36.465 1.00 66.00 95 ASP A CA 1
ATOM 714 C C . ASP A 1 95 ? -17.483 -4.764 37.215 1.00 66.00 95 ASP A C 1
ATOM 716 O O . ASP A 1 95 ? -18.459 -5.298 36.674 1.00 66.00 95 ASP A O 1
ATOM 720 N N . GLY A 1 96 ? -16.988 -5.164 38.380 1.00 61.28 96 GLY A N 1
ATOM 721 C CA . GLY A 1 96 ? -17.564 -6.172 39.260 1.00 61.28 96 GLY A CA 1
ATOM 722 C C . GLY A 1 96 ? -17.026 -5.976 40.661 1.00 61.28 96 GLY A C 1
ATOM 723 O O . GLY A 1 96 ? -15.818 -5.661 40.768 1.00 61.28 96 GLY A O 1
#

InterPro domains:
  IPR056934 Histone acetyltransferase Rv0428c-like, SH3 domain [PF24551] (28-79)